Protein AF-A0A9E1YMY8-F1 (afdb_monomer)

pLDDT: mean 70.84, std 12.59, range [39.41, 94.06]

Foldseek 3Di:
DLVVLVVLLVVLVVLLVVLVVVVVVLVCLAVQPDDDPPVLVVVQVVQVVQLVVLCVVPVDCVVCVVVRDDRDGRDHDDPVSSVVVCVVSVVVSVVSNVVSVVSVLVSCCVVPVVVSVVVVVVVVVVVVVVVD

Secondary structure (DSSP, 8-state):
-HHHHHHHHHHHHHHHHHHHHHHHHHHHHHHT-PPPPHHHHHHHHHHHHHHHHHHHH---HHHHTTTPPPPP-PPPPPHHHHHHHHHHHHHHHHHHHHHHHHHHHHHHHHH-HHHHHHHHHHHHHHHHTT--

Radius of gyration: 26.85 Å; Cα contacts (8 Å, |Δi|>4): 69; chains: 1; bounding box: 59×44×66 Å

Solvent-accessible surface area (backbone atoms only — not comparable to full-atom values): 7478 Å² total; per-residue (Å²): 107,74,66,61,40,50,52,50,50,54,52,36,54,53,50,50,55,51,51,52,51,52,54,54,54,50,52,35,48,72,69,32,70,56,80,68,53,72,70,48,46,55,47,41,66,49,38,56,62,51,37,51,54,45,44,75,78,41,69,51,68,85,74,32,59,84,70,52,67,79,67,80,69,56,78,57,64,51,76,63,59,44,50,57,52,45,56,54,48,52,52,54,45,52,54,50,50,51,54,34,49,54,51,46,51,52,38,42,48,75,74,41,52,70,60,45,54,53,50,54,55,50,55,52,54,59,58,59,66,75,75,116

Structure (mmCIF, N/CA/C/O backbone):
data_AF-A0A9E1YMY8-F1
#
_entry.id   AF-A0A9E1YMY8-F1
#
loop_
_atom_site.group_PDB
_atom_site.id
_atom_site.type_symbol
_atom_site.label_atom_id
_atom_site.label_alt_id
_atom_site.label_comp_id
_atom_site.label_asym_id
_atom_site.label_entity_id
_atom_site.label_seq_id
_atom_site.pdbx_PDB_ins_code
_atom_site.Cartn_x
_atom_site.Cartn_y
_atom_site.Cartn_z
_atom_site.occupancy
_atom_site.B_iso_or_equiv
_atom_site.auth_seq_id
_atom_site.auth_comp_id
_atom_site.auth_asym_id
_atom_site.auth_atom_id
_atom_site.pdbx_PDB_model_num
ATOM 1 N N . MET A 1 1 ? 25.071 11.424 -30.233 1.00 56.00 1 MET A N 1
ATOM 2 C CA . MET A 1 1 ? 24.862 10.003 -29.866 1.00 56.00 1 MET A CA 1
ATOM 3 C C . MET A 1 1 ? 25.307 9.685 -28.444 1.00 56.00 1 MET A C 1
ATOM 5 O O . MET A 1 1 ? 24.444 9.292 -27.681 1.00 56.00 1 MET A O 1
ATOM 9 N N . LYS A 1 2 ? 26.575 9.887 -28.041 1.00 59.69 2 LYS A N 1
ATOM 10 C CA . LYS A 1 2 ? 27.016 9.597 -26.655 1.00 59.69 2 LYS A CA 1
ATOM 11 C C . LYS A 1 2 ? 26.221 10.338 -25.568 1.00 59.69 2 LYS A C 1
ATOM 13 O O . LYS A 1 2 ? 25.853 9.727 -24.576 1.00 59.69 2 LYS A O 1
ATOM 18 N N . GLU A 1 3 ? 25.937 11.620 -25.778 1.00 59.97 3 GLU A N 1
ATOM 19 C CA . GLU A 1 3 ? 25.179 12.459 -24.832 1.00 59.97 3 GLU A CA 1
ATOM 20 C C . GLU A 1 3 ? 23.708 12.021 -24.728 1.00 59.97 3 GLU A C 1
ATOM 22 O O . GLU A 1 3 ? 23.224 11.754 -23.639 1.00 59.97 3 GLU A O 1
ATOM 27 N N . MET A 1 4 ? 23.058 11.774 -25.870 1.00 62.22 4 MET A N 1
ATOM 28 C CA . MET A 1 4 ? 21.687 11.247 -25.953 1.00 62.22 4 MET A CA 1
ATOM 29 C C . MET A 1 4 ? 21.534 9.863 -25.290 1.00 62.22 4 MET A C 1
ATOM 31 O O . MET A 1 4 ? 20.555 9.609 -24.602 1.00 62.22 4 MET A O 1
ATOM 35 N N . MET A 1 5 ? 22.522 8.973 -25.443 1.00 63.81 5 MET A N 1
ATOM 36 C CA . MET A 1 5 ? 22.529 7.658 -24.782 1.00 63.81 5 MET A CA 1
ATOM 37 C C . MET A 1 5 ? 22.744 7.767 -23.268 1.00 63.81 5 MET A C 1
ATOM 39 O O . MET A 1 5 ? 22.198 6.980 -22.502 1.00 63.81 5 MET A O 1
ATOM 43 N N . LYS A 1 6 ? 23.530 8.754 -22.822 1.00 67.19 6 LYS A N 1
ATOM 44 C CA . LYS A 1 6 ? 23.712 9.044 -21.398 1.00 67.19 6 LYS A CA 1
ATOM 45 C C . LYS A 1 6 ? 22.416 9.573 -20.778 1.00 67.19 6 LYS A C 1
ATOM 47 O O . LYS A 1 6 ? 22.015 9.075 -19.733 1.00 67.19 6 LYS A O 1
ATOM 52 N N . GLU A 1 7 ? 21.748 10.510 -21.447 1.00 64.44 7 GLU A N 1
ATOM 53 C CA . GLU A 1 7 ? 20.435 11.015 -21.029 1.00 64.44 7 GLU A CA 1
ATOM 54 C C . GLU A 1 7 ? 19.398 9.884 -20.969 1.00 64.44 7 GLU A C 1
ATOM 56 O O . G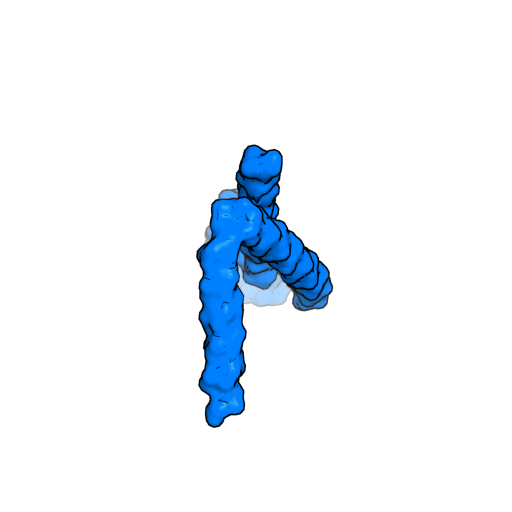LU A 1 7 ? 18.688 9.764 -19.975 1.00 64.44 7 GLU A O 1
ATOM 61 N N . MET A 1 8 ? 19.359 8.986 -21.963 1.00 65.69 8 MET A N 1
ATOM 62 C CA . MET A 1 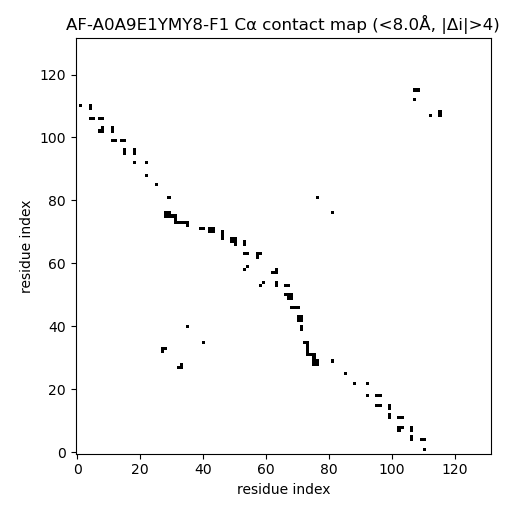8 ? 18.470 7.813 -21.942 1.00 65.69 8 MET A CA 1
ATOM 63 C C . MET A 1 8 ? 18.742 6.879 -20.753 1.00 65.69 8 MET A C 1
ATOM 65 O O . MET A 1 8 ? 17.794 6.407 -20.129 1.00 65.69 8 MET A O 1
ATOM 69 N N . GLY A 1 9 ? 20.008 6.653 -20.391 1.00 63.88 9 GLY A N 1
ATOM 70 C CA . GLY A 1 9 ? 20.364 5.871 -19.201 1.00 63.88 9 GLY A CA 1
ATOM 71 C C . GLY A 1 9 ? 19.979 6.550 -17.878 1.00 63.88 9 GLY A C 1
ATOM 72 O O . GLY A 1 9 ? 19.596 5.878 -16.922 1.00 63.88 9 GLY A O 1
ATOM 73 N N . GLU A 1 10 ? 20.047 7.882 -17.804 1.00 69.94 10 GLU A N 1
ATOM 74 C CA . GLU A 1 10 ? 19.577 8.643 -16.637 1.00 69.94 10 GLU A CA 1
ATOM 75 C C . GLU A 1 10 ? 18.043 8.585 -16.513 1.00 69.94 10 GLU A C 1
ATOM 77 O O . GLU A 1 10 ? 17.530 8.315 -15.424 1.00 69.94 10 GLU A O 1
ATOM 82 N N . PHE A 1 11 ? 17.317 8.711 -17.629 1.00 66.81 11 PHE A N 1
ATOM 8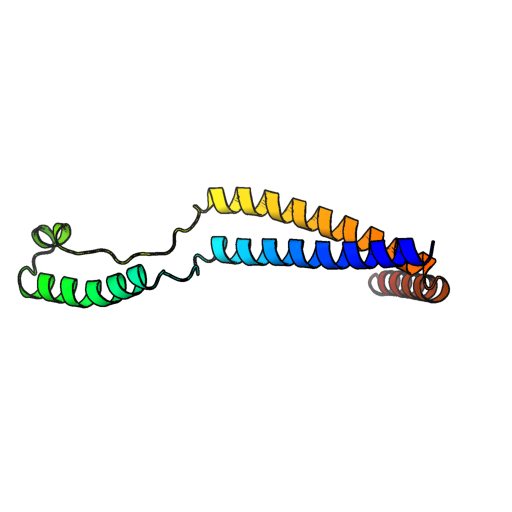3 C CA . PHE A 1 11 ? 15.860 8.541 -17.674 1.00 66.81 11 PHE A CA 1
ATOM 84 C C . PHE A 1 11 ? 15.413 7.134 -17.261 1.00 66.81 11 PHE A C 1
ATOM 86 O O . PHE A 1 11 ? 14.470 7.000 -16.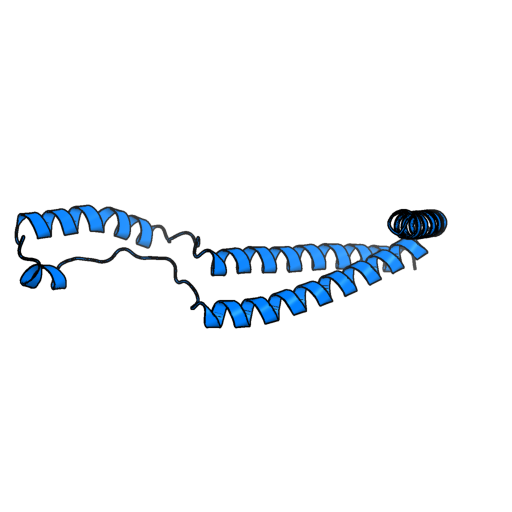482 1.00 66.81 11 PHE A O 1
ATOM 93 N N . ALA A 1 12 ? 16.100 6.092 -17.737 1.00 66.31 12 ALA A N 1
ATOM 94 C CA . ALA A 1 12 ? 15.815 4.703 -17.381 1.00 66.31 12 ALA A CA 1
ATOM 95 C C . ALA A 1 12 ? 15.954 4.463 -15.864 1.00 66.31 12 ALA A C 1
ATOM 97 O O . ALA A 1 12 ? 15.063 3.896 -15.226 1.00 66.31 12 ALA A O 1
ATOM 98 N N . LYS A 1 13 ? 17.023 4.990 -15.251 1.00 66.62 13 LYS A N 1
ATOM 99 C CA . LYS A 1 13 ? 17.248 4.896 -13.798 1.00 66.62 13 LYS A CA 1
ATOM 100 C C . LYS A 1 13 ? 16.194 5.628 -12.978 1.00 66.62 13 LYS A C 1
ATOM 102 O O . LYS A 1 13 ? 15.775 5.124 -11.934 1.00 66.62 13 LYS A O 1
ATOM 107 N N . ASP A 1 14 ? 15.778 6.816 -13.405 1.00 63.28 14 ASP A N 1
ATOM 108 C CA . ASP A 1 14 ? 14.739 7.562 -12.694 1.00 63.28 14 ASP A CA 1
ATOM 109 C C . ASP A 1 14 ? 13.361 6.910 -12.852 1.00 63.28 14 ASP A C 1
ATOM 111 O O . ASP A 1 14 ? 12.623 6.804 -11.868 1.00 63.28 14 ASP A O 1
ATOM 115 N N . ALA A 1 15 ? 13.050 6.357 -14.027 1.00 65.31 15 ALA A N 1
ATOM 116 C CA . ALA A 1 15 ? 11.850 5.551 -14.229 1.00 65.31 15 ALA A CA 1
ATOM 117 C C . ALA A 1 15 ? 11.827 4.329 -13.292 1.00 65.31 15 ALA A C 1
ATOM 119 O O . ALA A 1 15 ? 10.823 4.090 -12.618 1.00 65.31 15 ALA A O 1
ATOM 120 N N . PHE A 1 16 ? 12.955 3.626 -13.140 1.00 66.19 16 PHE A N 1
ATOM 121 C CA . PHE A 1 16 ? 13.064 2.482 -12.230 1.00 66.19 16 PHE A CA 1
ATOM 122 C C . PHE A 1 16 ? 12.808 2.866 -10.764 1.00 66.19 16 PHE A C 1
ATOM 124 O O . PHE A 1 16 ? 12.077 2.179 -10.047 1.00 66.19 16 PHE A O 1
ATOM 131 N N . LYS A 1 17 ? 13.345 4.004 -10.300 1.00 64.25 17 LYS A N 1
ATOM 132 C CA . LYS A 1 17 ? 13.061 4.508 -8.942 1.00 64.25 17 LYS A CA 1
ATOM 133 C C . LYS A 1 17 ? 11.572 4.789 -8.733 1.00 64.25 17 LYS A C 1
ATOM 135 O O . LYS A 1 17 ? 11.050 4.520 -7.648 1.00 64.25 17 LYS A O 1
ATOM 140 N N . HIS A 1 18 ? 10.891 5.336 -9.739 1.00 63.16 18 HIS A N 1
ATOM 141 C CA . HIS A 1 18 ? 9.459 5.620 -9.660 1.00 63.16 18 HIS A CA 1
ATOM 142 C C . HIS A 1 18 ? 8.621 4.337 -9.602 1.00 63.16 18 HIS A C 1
ATOM 144 O O . HIS A 1 18 ? 7.767 4.225 -8.722 1.00 63.16 18 HIS A O 1
ATOM 150 N N . VAL A 1 19 ? 8.929 3.353 -10.449 1.00 70.56 19 VAL A N 1
ATOM 151 C CA . VAL A 1 19 ? 8.344 1.997 -10.440 1.00 70.56 19 VAL A CA 1
ATOM 152 C C . VAL A 1 19 ? 8.502 1.354 -9.057 1.00 70.56 19 VAL A C 1
ATOM 154 O O . VAL A 1 19 ? 7.525 0.928 -8.440 1.00 70.56 19 VAL A O 1
ATOM 157 N N . TYR A 1 20 ? 9.710 1.394 -8.492 1.00 63.38 20 TYR A N 1
ATOM 158 C CA . TYR A 1 20 ? 9.977 0.851 -7.159 1.00 63.38 20 TYR A CA 1
ATOM 159 C C . TYR A 1 20 ? 9.204 1.576 -6.039 1.00 63.38 20 TYR A C 1
ATOM 161 O O . TYR A 1 20 ? 8.708 0.949 -5.099 1.00 63.38 20 TYR A O 1
ATOM 169 N N . SER A 1 21 ? 9.058 2.901 -6.132 1.00 64.44 21 SER A N 1
ATOM 170 C CA . SER A 1 21 ? 8.264 3.695 -5.181 1.00 64.44 21 SER A CA 1
ATOM 171 C C . SER A 1 21 ? 6.777 3.320 -5.216 1.00 64.44 21 SER A C 1
ATOM 173 O O . SER A 1 21 ? 6.147 3.176 -4.164 1.00 64.44 21 SER A O 1
ATOM 175 N N . ILE A 1 22 ? 6.226 3.098 -6.414 1.00 70.31 22 ILE A N 1
ATOM 176 C CA . ILE A 1 22 ? 4.842 2.644 -6.609 1.00 70.31 22 ILE A CA 1
ATOM 177 C C . ILE A 1 22 ? 4.646 1.264 -5.979 1.00 70.31 22 ILE A C 1
ATOM 179 O O . ILE A 1 22 ? 3.737 1.099 -5.164 1.00 70.31 22 ILE A O 1
ATOM 183 N N . HIS A 1 23 ? 5.545 0.315 -6.258 1.00 71.00 23 HIS A N 1
ATOM 184 C CA . HIS A 1 23 ? 5.511 -1.019 -5.656 1.00 71.00 23 HIS A CA 1
ATOM 185 C C . HIS A 1 23 ? 5.533 -0.958 -4.117 1.00 71.00 23 HIS A C 1
ATOM 187 O O . HIS A 1 23 ? 4.724 -1.591 -3.438 1.00 71.00 23 HIS A O 1
ATOM 193 N N . LYS A 1 24 ? 6.403 -0.123 -3.533 1.00 66.12 24 LYS A N 1
ATOM 194 C CA . LYS A 1 24 ? 6.482 0.046 -2.074 1.00 66.12 24 LYS A CA 1
ATOM 195 C C . LYS A 1 24 ? 5.193 0.615 -1.472 1.00 66.12 24 LYS A C 1
ATOM 197 O O . LYS A 1 24 ? 4.763 0.162 -0.413 1.00 66.12 24 LYS A O 1
ATOM 202 N N . ASN A 1 25 ? 4.580 1.606 -2.117 1.00 66.56 25 ASN A N 1
ATOM 203 C CA . ASN A 1 25 ? 3.322 2.192 -1.644 1.00 66.56 25 ASN A CA 1
ATOM 204 C C . ASN A 1 25 ? 2.155 1.208 -1.773 1.00 66.56 25 ASN A C 1
ATOM 206 O O . ASN A 1 25 ? 1.301 1.146 -0.892 1.00 66.56 25 ASN A O 1
ATOM 210 N N . MET A 1 26 ? 2.160 0.380 -2.813 1.00 72.25 26 MET A N 1
ATOM 211 C CA . MET A 1 26 ? 1.199 -0.703 -2.966 1.00 72.25 26 MET A CA 1
ATOM 212 C C . MET A 1 26 ? 1.322 -1.732 -1.835 1.00 72.25 26 MET A C 1
ATOM 214 O O . MET A 1 26 ? 0.316 -2.094 -1.229 1.00 72.25 26 MET A O 1
ATOM 218 N N . MET A 1 27 ? 2.543 -2.128 -1.468 1.00 68.69 27 MET A N 1
ATOM 219 C CA . MET A 1 27 ? 2.773 -3.030 -0.332 1.00 68.69 27 MET A CA 1
ATOM 220 C C . MET A 1 27 ? 2.268 -2.459 1.004 1.00 68.69 27 MET A C 1
ATOM 222 O O . MET A 1 27 ? 1.807 -3.211 1.858 1.00 68.69 27 MET A O 1
ATOM 226 N N . LYS A 1 28 ? 2.279 -1.132 1.188 1.00 66.62 28 LYS A N 1
ATOM 227 C CA . LYS A 1 28 ? 1.667 -0.492 2.368 1.00 66.62 28 LYS A CA 1
ATOM 228 C C . LYS A 1 28 ? 0.1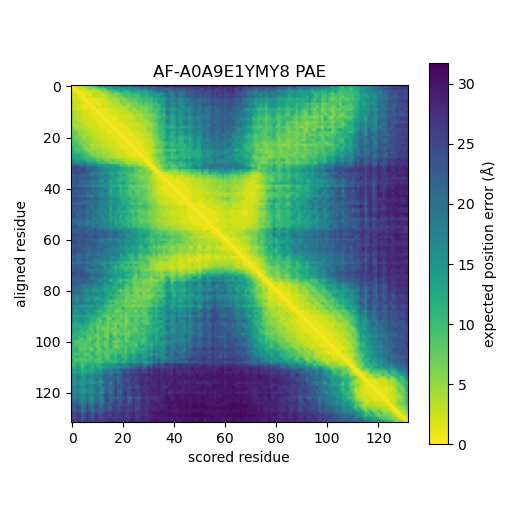41 -0.594 2.368 1.00 66.62 28 LYS A C 1
ATOM 230 O O . LYS A 1 28 ? -0.459 -0.875 3.406 1.00 66.62 28 LYS A O 1
ATOM 235 N N . LEU A 1 29 ? -0.488 -0.409 1.205 1.00 68.56 29 LEU A N 1
ATOM 236 C CA . LEU A 1 29 ? -1.939 -0.562 1.040 1.00 68.56 29 LEU A CA 1
ATOM 237 C C . LEU A 1 29 ? -2.388 -2.015 1.264 1.00 68.56 29 LEU A C 1
ATOM 239 O O . LEU A 1 29 ? -3.482 -2.249 1.782 1.00 68.56 29 LEU A O 1
ATOM 243 N N . THR A 1 30 ? -1.542 -2.990 0.911 1.00 65.44 30 THR A N 1
ATOM 244 C CA . THR A 1 30 ? -1.822 -4.422 1.100 1.00 65.44 30 THR A CA 1
ATOM 245 C C . THR A 1 30 ? -1.638 -4.865 2.553 1.00 65.44 30 THR A C 1
ATOM 247 O O . THR A 1 30 ? -2.474 -5.604 3.082 1.00 65.44 30 THR A O 1
ATOM 250 N N . SER A 1 31 ? -0.594 -4.389 3.239 1.00 66.31 31 SER A N 1
ATOM 251 C CA . SER A 1 31 ? -0.337 -4.731 4.643 1.00 66.31 31 SER A CA 1
ATOM 252 C C . SER A 1 31 ? -1.282 -3.992 5.601 1.00 66.31 31 SER A C 1
ATOM 254 O O . SER A 1 31 ? -1.672 -4.527 6.652 1.00 66.31 31 SER A O 1
ATOM 256 N N . GLY A 1 32 ? -1.740 -2.795 5.219 1.00 64.50 32 GLY A N 1
ATOM 257 C CA . GLY A 1 32 ? -2.494 -1.896 6.088 1.00 64.50 32 GLY A CA 1
ATOM 258 C C . GLY A 1 32 ? -1.648 -1.392 7.256 1.00 64.50 32 GLY A C 1
ATOM 259 O O . GLY A 1 32 ? -2.178 -1.212 8.352 1.00 64.50 32 GLY A O 1
ATOM 260 N N . GLU A 1 33 ? -0.340 -1.256 7.032 1.00 61.94 33 GLU A N 1
ATOM 261 C CA . GLU A 1 33 ? 0.655 -0.718 7.968 1.00 61.94 33 GLU A CA 1
ATOM 262 C C . GLU A 1 33 ? 0.844 0.794 7.796 1.00 61.94 33 GLU A C 1
ATOM 264 O O . GLU A 1 33 ? 1.907 1.329 8.107 1.00 61.94 33 GLU A O 1
ATOM 269 N N . ASP A 1 34 ? -0.165 1.498 7.283 1.00 66.56 34 ASP A N 1
ATOM 270 C CA . ASP A 1 34 ? -0.102 2.953 7.247 1.00 66.56 34 ASP A CA 1
ATOM 271 C C . ASP A 1 34 ? -0.026 3.505 8.672 1.00 66.56 34 ASP A C 1
ATOM 273 O O . ASP A 1 34 ? -0.781 3.103 9.568 1.00 66.56 34 ASP A O 1
ATOM 277 N N . GLU A 1 35 ? 0.916 4.425 8.868 1.00 68.81 35 GLU A N 1
ATOM 278 C CA . GLU A 1 35 ? 1.093 5.110 10.138 1.00 68.81 35 GLU A CA 1
ATOM 279 C C . GLU A 1 35 ? -0.186 5.882 10.465 1.00 68.81 35 GLU A C 1
ATOM 281 O O . GLU A 1 35 ? -0.743 6.621 9.647 1.00 68.81 35 GLU A O 1
ATOM 286 N N . LEU A 1 36 ? -0.678 5.692 11.686 1.00 76.69 36 LEU A N 1
ATOM 287 C CA . LEU A 1 36 ? -1.779 6.492 12.186 1.00 76.69 36 LEU A CA 1
ATOM 288 C C . LEU A 1 36 ? -1.276 7.922 12.384 1.00 76.69 36 LEU A C 1
ATOM 290 O O . LEU A 1 36 ? -0.173 8.152 12.867 1.00 76.69 36 LEU A O 1
ATOM 294 N N . SER A 1 37 ? -2.109 8.907 12.062 1.00 80.50 37 SER A N 1
ATOM 295 C CA . SER A 1 37 ? -1.805 10.284 12.447 1.00 80.50 37 SER A CA 1
ATOM 296 C C . SER A 1 37 ? -1.694 10.398 13.971 1.00 80.50 37 SER A C 1
ATOM 298 O O . SER A 1 37 ? -2.399 9.703 14.706 1.00 80.50 37 SER A O 1
ATOM 300 N N . GLU A 1 38 ? -0.907 11.355 14.460 1.00 82.94 38 GLU A N 1
ATOM 301 C CA . GLU A 1 38 ? -0.728 11.616 15.899 1.00 82.94 38 GLU A CA 1
ATOM 302 C C . GLU A 1 38 ? -2.071 11.730 16.655 1.00 82.94 38 GLU A C 1
ATOM 304 O O . GLU A 1 38 ? -2.245 11.221 17.763 1.00 82.94 38 GLU A O 1
ATOM 309 N N . LYS A 1 39 ? -3.090 12.334 16.025 1.00 84.56 39 LYS A N 1
ATOM 310 C CA . LYS A 1 39 ? -4.448 12.427 16.588 1.00 84.56 39 LYS A CA 1
ATOM 311 C C . LYS A 1 39 ? -5.127 11.062 16.735 1.00 84.56 39 LYS A C 1
ATOM 313 O O . LYS A 1 39 ? -5.838 10.840 17.716 1.00 84.56 39 LYS A O 1
ATOM 318 N N . GLN A 1 40 ? -4.947 10.165 15.768 1.00 85.50 40 GLN A N 1
ATOM 319 C CA . GLN A 1 40 ? -5.496 8.808 15.798 1.00 85.50 40 GLN A CA 1
ATOM 320 C C . GLN A 1 40 ? -4.752 7.924 16.803 1.00 85.50 40 GLN A C 1
ATOM 322 O O . GLN A 1 40 ? -5.393 7.141 17.505 1.00 85.50 40 GLN A O 1
ATOM 327 N N . GLU A 1 41 ? -3.434 8.081 16.931 1.00 85.69 41 GLU A N 1
ATOM 328 C CA . GLU A 1 41 ? -2.644 7.406 17.964 1.00 85.69 41 GLU A CA 1
ATOM 329 C C . GLU A 1 41 ? -3.068 7.845 19.365 1.00 85.69 41 GLU A C 1
ATOM 331 O O . GLU A 1 41 ? -3.387 7.007 20.212 1.00 85.69 41 GLU A O 1
ATOM 336 N N . ASN A 1 42 ? -3.183 9.157 19.588 1.00 89.00 42 ASN A N 1
ATOM 337 C CA . ASN A 1 42 ? -3.646 9.702 20.860 1.00 89.00 42 ASN A CA 1
ATOM 338 C C . ASN A 1 42 ? -5.085 9.255 21.178 1.00 89.00 42 ASN A C 1
ATOM 340 O O . ASN A 1 42 ? -5.412 8.934 22.322 1.00 89.00 42 ASN A O 1
ATOM 344 N N . TRP A 1 43 ? -5.965 9.163 20.177 1.00 89.56 43 TRP A N 1
ATOM 345 C CA . TRP A 1 43 ? -7.278 8.543 20.367 1.00 89.56 43 TRP A CA 1
ATOM 346 C C . TRP A 1 43 ? -7.153 7.083 20.813 1.00 89.56 43 TRP A C 1
ATOM 348 O O . TRP A 1 43 ? -7.737 6.707 21.829 1.00 89.56 43 TRP A O 1
ATOM 358 N N . ASN A 1 44 ? -6.373 6.272 20.093 1.00 89.00 44 ASN A N 1
ATOM 359 C CA . ASN A 1 44 ? -6.190 4.851 20.389 1.00 89.00 44 ASN A CA 1
ATOM 360 C C . ASN A 1 44 ? -5.628 4.608 21.792 1.00 89.00 44 ASN A C 1
ATOM 362 O O . ASN A 1 44 ? -6.078 3.675 22.457 1.00 89.00 44 ASN A O 1
ATOM 366 N N . PHE A 1 45 ? -4.720 5.468 22.256 1.00 87.88 45 PHE A N 1
ATOM 367 C CA . PHE A 1 45 ? -4.186 5.446 23.618 1.00 87.88 45 PHE A CA 1
ATOM 368 C C . PHE A 1 45 ? -5.273 5.675 24.682 1.00 87.88 45 PHE A C 1
ATOM 370 O O . PHE A 1 45 ? -5.289 5.023 25.725 1.00 87.88 45 PHE A O 1
ATOM 377 N N . ASN A 1 46 ? -6.222 6.576 24.416 1.00 91.44 46 ASN A N 1
ATOM 378 C CA . ASN A 1 46 ? -7.280 6.930 25.366 1.00 91.44 46 ASN A CA 1
ATOM 379 C C . ASN A 1 46 ? -8.478 5.966 25.349 1.00 91.44 46 ASN A C 1
ATOM 381 O O . ASN A 1 46 ? -9.227 5.902 26.327 1.00 91.44 46 ASN A O 1
ATOM 385 N N . VAL A 1 47 ? -8.673 5.214 24.260 1.00 92.94 47 VAL A N 1
ATOM 386 C CA . VAL A 1 47 ? -9.780 4.253 24.131 1.00 92.94 47 VAL A CA 1
ATOM 387 C C . VAL A 1 47 ? -9.715 3.163 25.197 1.00 92.94 47 VAL A C 1
ATOM 389 O O . VAL A 1 47 ? -10.755 2.843 25.766 1.00 92.94 47 VAL A O 1
ATOM 392 N N . ASP A 1 48 ? -8.530 2.625 25.498 1.00 88.56 48 ASP A N 1
ATOM 393 C CA . ASP A 1 48 ? -8.398 1.524 26.463 1.00 88.56 48 ASP A CA 1
ATOM 394 C C . ASP A 1 48 ? -8.834 1.963 27.862 1.00 88.56 48 ASP A C 1
ATOM 396 O O . ASP A 1 48 ? -9.748 1.373 28.433 1.00 88.56 48 ASP A O 1
ATOM 400 N N . LYS A 1 49 ? -8.294 3.087 28.351 1.00 91.56 49 LYS A N 1
ATOM 401 C CA . LYS A 1 49 ? -8.669 3.663 29.653 1.00 91.56 49 LYS A CA 1
ATOM 402 C C . LYS A 1 49 ? -10.160 3.980 29.744 1.00 91.56 49 LYS A C 1
ATOM 404 O O . LYS A 1 49 ? -10.794 3.736 30.768 1.00 91.56 49 LYS A O 1
ATOM 409 N N . TYR A 1 50 ? -10.734 4.537 28.678 1.00 92.31 50 TYR A N 1
ATOM 410 C CA . TYR A 1 50 ? -12.158 4.856 28.646 1.00 92.31 50 TYR A CA 1
ATOM 411 C C . TYR A 1 50 ? -13.025 3.592 28.678 1.00 92.31 50 TYR A C 1
ATOM 413 O O . TYR A 1 50 ? -13.994 3.526 29.433 1.00 92.31 50 TYR A O 1
ATOM 421 N N . ASN A 1 51 ? -12.677 2.579 27.883 1.00 93.25 51 ASN A N 1
ATOM 422 C CA . ASN A 1 51 ? -13.413 1.322 27.840 1.00 93.25 51 ASN A CA 1
ATOM 423 C C . ASN A 1 51 ? -13.301 0.564 29.170 1.00 93.25 51 ASN A C 1
ATOM 425 O O . ASN A 1 51 ? -14.310 0.054 29.650 1.00 93.25 51 ASN A O 1
ATOM 429 N N . GLU A 1 52 ? -12.127 0.556 29.805 1.00 92.50 52 GLU A N 1
ATOM 430 C CA . GLU A 1 52 ? -11.941 0.026 31.161 1.00 92.50 52 GLU A CA 1
ATOM 431 C C . GLU A 1 52 ? -12.845 0.731 32.175 1.00 92.50 52 GLU A C 1
ATOM 433 O O . GLU A 1 52 ? -13.566 0.066 32.920 1.00 92.50 52 GLU A O 1
ATOM 438 N N . TRP A 1 53 ? -12.884 2.068 32.159 1.00 94.06 53 TRP A N 1
ATOM 439 C CA . TRP A 1 53 ? -13.768 2.844 33.032 1.00 94.06 53 TRP A CA 1
ATOM 440 C C . TRP A 1 53 ? -15.249 2.499 32.811 1.00 94.06 53 TRP A C 1
ATOM 442 O O . TRP A 1 53 ? -15.988 2.304 33.779 1.00 94.06 53 TRP A O 1
ATOM 452 N N . VAL A 1 54 ? -15.683 2.358 31.551 1.00 91.62 54 VAL A N 1
ATOM 453 C CA . VAL A 1 54 ? -17.055 1.943 31.211 1.00 91.62 54 VAL A CA 1
ATOM 454 C C . VAL A 1 54 ? -17.356 0.549 31.759 1.00 91.62 54 VAL A C 1
ATOM 456 O O . VAL A 1 54 ? -18.406 0.366 32.367 1.00 91.62 54 VAL A O 1
ATOM 459 N N . MET A 1 55 ? -16.456 -0.422 31.587 1.00 91.81 55 MET A N 1
ATOM 460 C CA . MET A 1 55 ? -16.670 -1.791 32.074 1.00 91.81 55 MET A CA 1
ATOM 461 C C . MET A 1 55 ? -16.724 -1.874 33.604 1.00 91.81 55 MET A C 1
ATOM 463 O O . MET A 1 55 ? -17.460 -2.700 34.135 1.00 91.81 55 MET A O 1
ATOM 467 N N . GLN A 1 56 ? -15.986 -1.016 34.315 1.00 93.00 56 GLN A N 1
ATOM 468 C CA . GLN A 1 56 ? -16.031 -0.949 35.780 1.00 93.00 56 GLN A CA 1
ATOM 469 C C . GLN A 1 56 ? -17.369 -0.410 36.309 1.00 93.00 56 GLN A C 1
ATOM 471 O O . GLN A 1 56 ? -17.828 -0.849 37.359 1.00 93.00 56 GLN A O 1
ATOM 476 N N . HIS A 1 57 ? -18.002 0.524 35.592 1.00 91.38 57 HIS A N 1
ATOM 477 C CA . HIS A 1 57 ? -19.238 1.185 36.037 1.00 91.38 57 HIS A CA 1
ATOM 478 C C . HIS A 1 57 ? -20.513 0.569 35.437 1.00 91.38 57 HIS A C 1
ATOM 480 O O . HIS A 1 57 ? -21.590 0.683 36.017 1.00 91.38 57 HIS A O 1
ATOM 486 N N . ASP A 1 58 ? -20.411 -0.076 34.275 1.00 89.56 58 ASP A N 1
ATOM 487 C CA . ASP A 1 58 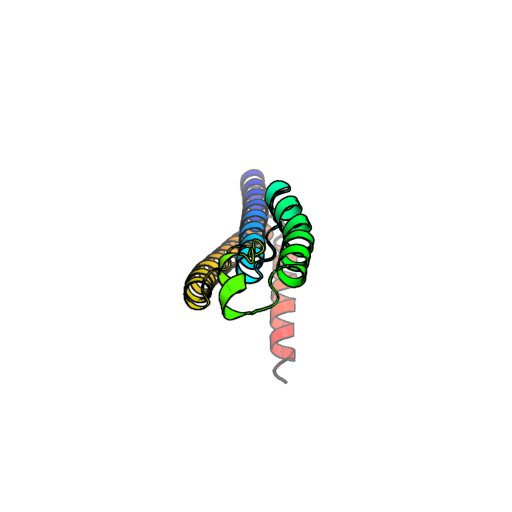? -21.501 -0.748 33.565 1.00 89.56 58 ASP A CA 1
ATOM 488 C C . ASP A 1 58 ? -20.966 -2.060 32.957 1.00 89.56 58 ASP A C 1
ATOM 490 O O . ASP A 1 58 ? -20.611 -2.117 31.776 1.00 89.56 58 ASP A O 1
ATOM 494 N N . PRO A 1 59 ? -20.848 -3.135 33.757 1.00 87.94 59 PRO A N 1
ATOM 495 C CA . PRO A 1 59 ? -20.225 -4.382 33.315 1.00 87.94 59 PRO A CA 1
ATOM 496 C C . PRO A 1 59 ? -21.116 -5.203 32.376 1.00 87.94 59 PRO A C 1
ATOM 498 O O . PRO A 1 59 ? -20.640 -6.158 31.765 1.00 87.94 59 PRO A O 1
ATOM 501 N N . ASN A 1 60 ? -22.405 -4.869 32.244 1.00 91.00 60 ASN A N 1
ATOM 502 C CA . ASN A 1 60 ? -23.336 -5.652 31.440 1.00 91.00 60 ASN A CA 1
ATOM 503 C C . ASN A 1 60 ? -23.077 -5.431 29.932 1.00 91.00 60 ASN A C 1
ATOM 505 O O . ASN A 1 60 ? -23.296 -4.328 29.423 1.00 91.00 60 ASN A O 1
ATOM 509 N N . PRO A 1 61 ? -22.699 -6.483 29.176 1.00 86.00 61 PRO A N 1
ATOM 510 C CA . PRO A 1 61 ? -22.357 -6.365 27.757 1.00 86.00 61 PRO A CA 1
ATOM 511 C C . PRO A 1 61 ? -23.482 -5.794 26.882 1.00 86.00 61 PRO A C 1
ATOM 513 O O . PRO A 1 61 ? -23.234 -5.144 25.866 1.00 86.00 61 PRO A O 1
ATOM 516 N N . LYS A 1 62 ? -24.749 -6.021 27.260 1.00 87.69 62 LYS A N 1
ATOM 517 C CA . LYS A 1 62 ? -25.900 -5.530 26.488 1.00 87.69 62 LYS A CA 1
ATOM 518 C C . LYS A 1 62 ? -26.066 -4.013 26.603 1.00 87.69 62 LYS A C 1
ATOM 520 O O . LYS A 1 62 ? -26.395 -3.376 25.604 1.00 87.69 62 LYS A O 1
ATOM 525 N N . SER A 1 63 ? -25.828 -3.430 27.780 1.00 86.44 63 SER A N 1
ATOM 526 C CA . SER A 1 63 ? -25.955 -1.983 28.024 1.00 86.44 63 SER A CA 1
ATOM 527 C C . SER A 1 63 ? -24.694 -1.208 27.654 1.00 86.44 63 SER A C 1
ATOM 529 O O . SER A 1 63 ? -24.796 -0.103 27.114 1.00 86.44 63 SER A O 1
ATOM 531 N N . ASN A 1 64 ? -23.512 -1.782 27.883 1.00 89.00 64 ASN A N 1
ATOM 532 C CA . ASN A 1 64 ? -22.251 -1.077 27.671 1.00 89.00 64 ASN A CA 1
ATOM 533 C C . ASN A 1 64 ? -21.764 -1.078 26.214 1.00 89.00 64 ASN A C 1
ATOM 535 O O . ASN A 1 64 ? -20.988 -0.200 25.839 1.00 89.00 64 ASN A O 1
ATOM 539 N N . SER A 1 65 ? -22.271 -1.977 25.363 1.00 86.44 65 SER A N 1
ATOM 540 C CA . SER A 1 65 ? -21.866 -2.088 23.951 1.00 86.44 65 SER A CA 1
ATOM 541 C C . SER A 1 65 ? -21.976 -0.777 23.165 1.00 86.44 65 SER A C 1
ATOM 543 O O . SER A 1 65 ? -21.134 -0.497 22.316 1.00 86.44 65 SER A O 1
ATOM 545 N N . LYS A 1 66 ? -22.980 0.058 23.472 1.00 88.19 66 LYS A N 1
ATOM 546 C CA . LYS A 1 66 ? -23.176 1.380 22.847 1.00 88.19 66 LYS A CA 1
ATOM 547 C C . LYS A 1 66 ? -22.240 2.464 23.392 1.00 88.19 66 LYS A C 1
ATOM 549 O O . LYS A 1 66 ? -22.122 3.518 22.777 1.00 88.19 66 LYS A O 1
ATOM 554 N N . LYS A 1 67 ? -21.626 2.230 24.554 1.00 86.62 67 LYS A N 1
ATOM 555 C CA . LYS A 1 67 ? -20.702 3.155 25.221 1.00 86.62 67 LYS A CA 1
ATOM 556 C C . LYS A 1 67 ? -19.252 2.860 24.848 1.00 86.62 67 LYS A C 1
ATOM 558 O O . LYS A 1 67 ? -18.469 3.794 24.771 1.00 86.62 67 LYS A O 1
ATOM 563 N N . LEU A 1 68 ? -18.899 1.598 24.594 1.00 90.38 68 LEU A N 1
ATOM 564 C CA . LEU A 1 68 ? -17.539 1.208 24.215 1.00 90.38 68 LEU A CA 1
ATOM 565 C C . LEU A 1 68 ? -17.093 1.899 22.920 1.00 90.38 68 LEU A C 1
ATOM 567 O O . LEU A 1 68 ? -17.780 1.875 21.897 1.00 90.38 68 LEU A O 1
ATOM 571 N N . ARG A 1 69 ? -15.901 2.494 22.961 1.00 90.38 69 ARG A N 1
ATOM 572 C CA . ARG A 1 69 ? -15.271 3.144 21.809 1.00 90.38 69 ARG A CA 1
ATOM 573 C C . ARG A 1 69 ? -14.415 2.151 21.039 1.00 90.38 69 ARG A C 1
ATOM 575 O O . ARG A 1 69 ? -13.842 1.222 21.608 1.00 90.38 69 ARG A O 1
ATOM 582 N N . LYS A 1 70 ? -14.301 2.376 19.731 1.00 89.81 70 LYS A N 1
ATOM 583 C CA . LYS A 1 70 ? -13.430 1.600 18.845 1.00 89.81 70 LYS A CA 1
ATOM 584 C C . LYS A 1 70 ? -12.142 2.374 18.573 1.00 89.81 70 LYS A C 1
ATOM 586 O O . LYS A 1 70 ? -12.166 3.596 18.419 1.00 89.81 70 LYS A O 1
ATOM 591 N N . LYS A 1 71 ? -11.031 1.644 18.505 1.00 87.38 71 LYS A N 1
ATOM 592 C CA . LYS A 1 71 ? -9.754 2.167 18.013 1.00 87.38 71 LYS A CA 1
ATOM 593 C C . LYS A 1 71 ? -9.844 2.430 16.511 1.00 87.38 71 LYS A C 1
ATOM 595 O O . LYS A 1 71 ? -10.517 1.681 15.797 1.00 87.38 71 LYS A O 1
ATOM 600 N N . TYR A 1 72 ? -9.144 3.456 16.046 1.00 83.50 72 TYR A N 1
ATOM 601 C CA . TYR A 1 72 ? -8.831 3.609 14.634 1.00 83.50 72 TYR A CA 1
ATOM 602 C C . TYR A 1 72 ? -7.973 2.433 14.185 1.00 83.50 72 TYR A C 1
ATOM 604 O O . TYR A 1 72 ? -7.056 2.004 14.891 1.00 83.50 72 TYR A O 1
ATOM 612 N N . LYS A 1 73 ? -8.295 1.923 13.004 1.00 78.19 73 LYS A N 1
ATOM 613 C CA . LYS A 1 73 ? -7.460 0.995 12.256 1.00 78.19 73 LYS A CA 1
ATOM 614 C C . LYS A 1 73 ? -7.171 1.656 10.911 1.00 78.19 73 LYS A C 1
ATOM 616 O O . LYS A 1 73 ? -8.086 2.308 10.401 1.00 78.19 73 LYS A O 1
ATOM 621 N N . PRO A 1 74 ? -5.960 1.503 10.361 1.00 70.75 74 PRO A N 1
ATOM 622 C CA . PRO A 1 74 ? -5.686 1.924 8.997 1.00 70.75 74 PRO A CA 1
ATOM 623 C C . PRO A 1 74 ? -6.716 1.309 8.051 1.00 70.75 74 PRO A C 1
ATOM 625 O O . PRO A 1 74 ? -7.154 0.167 8.252 1.00 70.75 74 PRO A O 1
ATOM 628 N N . GLU A 1 75 ? -7.140 2.087 7.062 1.00 67.50 75 GLU A N 1
ATOM 629 C CA . GLU A 1 75 ? -8.068 1.609 6.051 1.00 67.50 75 GLU A CA 1
ATOM 630 C C . GLU A 1 75 ? -7.348 0.559 5.205 1.00 67.50 75 GLU A C 1
ATOM 632 O O . GLU A 1 75 ? -6.287 0.810 4.640 1.00 67.50 75 GLU A O 1
ATOM 637 N N . LYS A 1 76 ? -7.890 -0.659 5.194 1.00 68.00 76 LYS A N 1
ATOM 638 C CA . LYS A 1 76 ? -7.393 -1.739 4.347 1.00 68.00 76 LYS A CA 1
ATOM 639 C C . LYS A 1 76 ? -8.335 -1.847 3.168 1.00 68.00 76 LYS A C 1
ATOM 641 O O . LYS A 1 76 ? -9.548 -1.926 3.372 1.00 68.00 76 LYS A O 1
ATOM 646 N N . LEU A 1 77 ? -7.781 -1.896 1.962 1.00 65.06 77 LEU A N 1
ATOM 647 C CA . LEU A 1 77 ? -8.550 -2.281 0.786 1.00 65.06 77 LEU A CA 1
ATOM 648 C C . LEU A 1 77 ? -9.213 -3.645 1.031 1.00 65.06 77 LEU A C 1
ATOM 650 O O . LEU A 1 77 ? -8.692 -4.499 1.762 1.00 65.06 77 LEU A O 1
ATOM 654 N N . SER A 1 78 ? -10.390 -3.860 0.442 1.00 67.88 78 SER A N 1
ATOM 655 C CA . SER A 1 78 ? -11.009 -5.181 0.501 1.00 67.88 78 SER A CA 1
ATOM 656 C C . SER A 1 78 ? -10.135 -6.185 -0.257 1.00 67.88 78 SER A C 1
ATOM 658 O O . SER A 1 78 ? -9.396 -5.810 -1.163 1.00 67.88 78 SER A O 1
ATOM 660 N N . LYS A 1 79 ? -10.220 -7.481 0.072 1.00 69.62 79 LYS A N 1
ATOM 661 C CA . LYS A 1 79 ? -9.433 -8.522 -0.624 1.00 69.62 79 LYS A CA 1
ATOM 662 C C . LYS A 1 79 ? -9.623 -8.504 -2.145 1.00 69.62 79 LYS A C 1
ATOM 664 O O . LYS A 1 79 ? -8.713 -8.890 -2.864 1.00 69.62 79 LYS A O 1
ATOM 669 N N . ARG A 1 80 ? -10.808 -8.096 -2.606 1.00 69.38 80 ARG A N 1
ATOM 670 C CA . ARG A 1 80 ? -11.140 -7.996 -4.026 1.00 69.38 80 ARG A CA 1
ATOM 671 C C . ARG A 1 80 ? -10.491 -6.769 -4.657 1.00 69.38 80 ARG A C 1
ATOM 673 O O . ARG A 1 80 ? -9.780 -6.922 -5.636 1.00 69.38 80 ARG A O 1
ATOM 680 N N . ASP A 1 81 ? -10.659 -5.601 -4.040 1.00 66.25 81 ASP A N 1
ATOM 681 C CA . ASP A 1 81 ? -10.050 -4.360 -4.539 1.00 66.25 81 ASP A CA 1
ATOM 682 C C . ASP A 1 81 ? -8.519 -4.463 -4.532 1.00 66.25 81 ASP A C 1
ATOM 684 O O . ASP A 1 81 ? -7.853 -3.976 -5.436 1.00 66.25 81 ASP A O 1
ATOM 688 N N . LEU A 1 82 ? -7.958 -5.166 -3.543 1.00 69.12 82 LEU A N 1
ATOM 689 C CA . LEU A 1 82 ? -6.539 -5.501 -3.497 1.00 69.12 82 LEU A CA 1
ATOM 690 C C . LEU A 1 82 ? -6.095 -6.366 -4.664 1.00 69.12 82 LEU A C 1
ATOM 692 O O . LEU A 1 82 ? -5.044 -6.086 -5.221 1.00 69.12 82 LEU A O 1
ATOM 696 N N . ALA A 1 83 ? -6.852 -7.404 -5.015 1.00 67.81 83 ALA A N 1
ATOM 697 C CA . ALA A 1 83 ? -6.506 -8.285 -6.124 1.00 67.81 83 ALA A CA 1
ATOM 698 C C . ALA A 1 83 ? -6.544 -7.530 -7.461 1.00 67.81 83 ALA A C 1
ATOM 700 O O . ALA A 1 83 ? -5.583 -7.610 -8.217 1.00 67.81 83 ALA A O 1
ATOM 701 N N . ASP A 1 84 ? -7.590 -6.732 -7.689 1.00 67.69 84 ASP A N 1
ATOM 702 C CA . ASP A 1 84 ? -7.764 -5.960 -8.924 1.00 67.69 84 ASP A CA 1
ATOM 703 C C . ASP A 1 84 ? -6.662 -4.889 -9.079 1.00 67.69 84 ASP A C 1
ATOM 705 O O . ASP A 1 84 ? -6.069 -4.737 -10.147 1.00 67.69 84 ASP A O 1
ATOM 709 N N . VAL A 1 85 ? -6.333 -4.176 -7.993 1.00 67.94 85 VAL A N 1
ATOM 710 C CA . VAL A 1 85 ? -5.242 -3.184 -7.976 1.00 67.94 85 VAL A CA 1
ATOM 711 C C . VAL A 1 85 ? -3.878 -3.858 -8.110 1.00 67.94 85 VAL A C 1
ATOM 713 O O . VAL A 1 85 ? -3.018 -3.347 -8.822 1.00 67.94 85 VAL A O 1
ATOM 716 N N . THR A 1 86 ? -3.683 -5.010 -7.462 1.00 69.06 86 THR A N 1
ATOM 717 C CA . THR A 1 86 ? -2.432 -5.772 -7.544 1.00 69.06 86 THR A CA 1
ATOM 718 C C . THR A 1 86 ? -2.186 -6.249 -8.959 1.00 69.06 86 THR A C 1
ATOM 720 O O . THR A 1 86 ? -1.132 -5.961 -9.497 1.00 69.06 86 THR A O 1
ATOM 723 N N . GLU A 1 87 ? -3.159 -6.901 -9.594 1.00 71.00 87 GLU A N 1
ATOM 724 C CA . GLU A 1 87 ? -2.994 -7.431 -10.949 1.00 71.00 87 GLU A CA 1
ATOM 725 C C . GLU A 1 87 ? -2.747 -6.320 -11.980 1.00 71.00 87 GLU A C 1
ATOM 727 O O . GLU A 1 87 ? -1.915 -6.481 -12.873 1.00 71.00 87 GLU A O 1
ATOM 732 N N . SER A 1 88 ? -3.440 -5.183 -11.849 1.00 65.38 88 SER A N 1
ATOM 733 C CA . SER A 1 88 ? -3.241 -4.042 -12.747 1.00 65.38 88 SER A CA 1
ATOM 734 C C . SER A 1 88 ? -1.852 -3.431 -12.583 1.00 65.38 88 SER A C 1
ATOM 736 O O . SER A 1 88 ? -1.179 -3.183 -13.577 1.00 65.38 88 SER A O 1
ATOM 738 N N . ILE A 1 89 ? -1.420 -3.188 -11.343 1.00 70.25 89 ILE A N 1
ATOM 739 C CA . ILE A 1 89 ? -0.135 -2.536 -11.084 1.00 70.25 89 ILE A CA 1
ATOM 740 C C . ILE A 1 89 ? 1.025 -3.483 -11.384 1.00 70.25 89 ILE A C 1
ATOM 742 O O . ILE A 1 89 ? 1.994 -3.045 -11.984 1.00 70.25 89 ILE A O 1
ATOM 746 N N . ASP A 1 90 ? 0.941 -4.760 -11.016 1.00 69.56 90 ASP A N 1
ATOM 747 C CA . ASP A 1 90 ? 2.013 -5.738 -11.252 1.00 69.56 90 ASP A CA 1
ATOM 748 C C . ASP A 1 90 ? 2.300 -5.880 -12.753 1.00 69.56 90 ASP A C 1
ATOM 750 O O . ASP A 1 90 ? 3.444 -5.781 -13.185 1.00 69.56 90 ASP A O 1
ATOM 754 N N . ARG A 1 91 ? 1.242 -5.941 -13.576 1.00 68.44 91 ARG A N 1
ATOM 755 C CA . ARG A 1 91 ? 1.367 -5.947 -15.039 1.00 68.44 91 ARG A CA 1
ATOM 756 C C . ARG A 1 91 ? 2.013 -4.670 -15.581 1.00 68.44 91 ARG A C 1
ATOM 758 O O . ARG A 1 91 ? 2.859 -4.743 -16.468 1.00 68.44 91 ARG A O 1
ATOM 765 N N . ASP A 1 92 ? 1.614 -3.507 -15.072 1.00 65.81 92 ASP A N 1
ATOM 766 C CA . ASP A 1 92 ? 2.175 -2.224 -15.507 1.00 65.81 92 ASP A CA 1
ATOM 767 C C . ASP A 1 92 ? 3.642 -2.064 -15.064 1.00 65.81 92 ASP A C 1
ATOM 769 O O . ASP A 1 92 ? 4.449 -1.483 -15.793 1.00 65.81 92 ASP A O 1
ATOM 773 N N . LEU A 1 93 ? 4.007 -2.600 -13.892 1.00 71.25 93 LEU A N 1
ATOM 774 C CA . LEU A 1 93 ? 5.384 -2.631 -13.395 1.00 71.25 93 LEU A CA 1
ATOM 775 C C . LEU A 1 93 ? 6.256 -3.558 -14.245 1.00 71.25 93 LEU A C 1
ATOM 777 O O . LEU A 1 93 ? 7.353 -3.149 -14.616 1.00 71.25 93 LEU A O 1
ATOM 781 N N . ASP A 1 94 ? 5.773 -4.751 -14.596 1.00 67.06 94 ASP A N 1
ATOM 782 C CA . ASP A 1 94 ? 6.497 -5.691 -15.459 1.00 67.06 94 ASP A CA 1
ATOM 783 C C . ASP A 1 94 ? 6.793 -5.075 -16.831 1.00 67.06 94 ASP A C 1
ATOM 785 O O . ASP A 1 94 ? 7.940 -5.079 -17.282 1.00 67.06 94 ASP A O 1
ATOM 789 N N . LEU A 1 95 ? 5.789 -4.448 -17.455 1.00 67.50 95 LEU A N 1
ATOM 790 C CA . LEU A 1 95 ? 5.956 -3.750 -18.734 1.00 67.50 95 LEU A CA 1
ATOM 791 C C . LEU A 1 95 ? 6.944 -2.581 -18.628 1.00 67.50 95 LEU A C 1
ATOM 793 O O . LEU A 1 95 ? 7.736 -2.340 -19.542 1.00 67.50 95 LEU A O 1
ATOM 797 N N . ALA A 1 96 ? 6.914 -1.845 -17.515 1.00 68.25 96 ALA A N 1
ATOM 798 C CA . ALA A 1 96 ? 7.852 -0.756 -17.280 1.00 68.25 96 ALA A CA 1
ATOM 799 C C . ALA A 1 96 ? 9.287 -1.269 -17.073 1.00 68.25 96 ALA A C 1
ATOM 801 O O . ALA A 1 96 ? 10.223 -0.674 -17.603 1.00 68.25 96 ALA A O 1
ATOM 802 N N . ILE A 1 97 ? 9.473 -2.369 -16.337 1.00 70.38 97 ILE A N 1
ATOM 803 C CA . ILE A 1 97 ? 10.783 -2.994 -16.109 1.00 70.38 97 ILE A CA 1
ATOM 804 C C . ILE A 1 97 ? 11.355 -3.543 -17.417 1.00 70.38 97 ILE A C 1
ATOM 806 O O . ILE A 1 97 ? 12.536 -3.327 -17.688 1.00 70.38 97 ILE A O 1
ATOM 810 N N . GLU A 1 98 ? 10.539 -4.202 -18.241 1.00 69.56 98 GLU A N 1
ATOM 811 C CA . GLU A 1 98 ? 10.949 -4.711 -19.553 1.00 69.56 98 GLU A CA 1
ATOM 812 C C . GLU A 1 98 ? 11.413 -3.561 -20.458 1.00 69.56 98 GLU A C 1
ATOM 814 O O . GLU A 1 98 ? 12.543 -3.570 -20.944 1.00 69.56 98 GLU A O 1
ATOM 819 N N . ALA A 1 99 ? 10.614 -2.495 -20.569 1.00 66.88 99 ALA A N 1
ATOM 820 C CA . ALA A 1 99 ? 10.966 -1.324 -21.370 1.00 66.88 99 ALA A CA 1
ATOM 821 C C . ALA A 1 99 ? 12.237 -0.607 -20.872 1.00 66.88 99 ALA A C 1
ATOM 823 O O . ALA A 1 99 ? 13.057 -0.161 -21.676 1.00 66.88 99 ALA A O 1
ATOM 824 N N . ILE A 1 100 ? 12.425 -0.492 -19.552 1.00 71.00 100 ILE A N 1
ATOM 825 C CA . ILE A 1 100 ? 13.639 0.088 -18.954 1.00 71.00 100 ILE A CA 1
ATOM 826 C C . ILE A 1 100 ? 14.858 -0.782 -19.272 1.00 71.00 100 ILE A C 1
ATOM 828 O O . ILE A 1 100 ? 15.901 -0.254 -19.656 1.00 71.00 100 ILE A O 1
ATOM 832 N N . THR A 1 101 ? 14.717 -2.101 -19.149 1.00 69.31 101 THR A N 1
ATOM 833 C CA . THR A 1 101 ? 15.790 -3.070 -19.403 1.00 69.31 101 THR A CA 1
ATOM 834 C C . THR A 1 101 ? 16.200 -3.070 -20.877 1.00 69.31 101 THR A C 1
ATOM 836 O O . THR A 1 101 ? 17.393 -3.083 -21.178 1.00 69.31 101 THR A O 1
ATOM 839 N N . ASP A 1 102 ? 15.242 -2.961 -21.799 1.00 70.69 102 ASP A N 1
ATOM 840 C CA . ASP A 1 102 ? 15.500 -2.829 -23.237 1.00 70.69 102 ASP A CA 1
ATOM 841 C C . ASP A 1 102 ? 16.250 -1.532 -23.575 1.00 70.69 102 ASP A C 1
ATOM 843 O O . ASP A 1 102 ? 17.178 -1.527 -24.396 1.00 70.69 102 ASP A O 1
ATOM 847 N N . ILE A 1 103 ? 15.895 -0.422 -22.919 1.00 69.25 103 ILE A N 1
ATOM 848 C CA . ILE A 1 103 ? 16.602 0.856 -23.067 1.00 69.25 103 ILE A CA 1
ATOM 849 C C . ILE A 1 103 ? 18.022 0.748 -22.502 1.00 69.25 103 ILE A C 1
ATOM 851 O O . ILE A 1 103 ? 18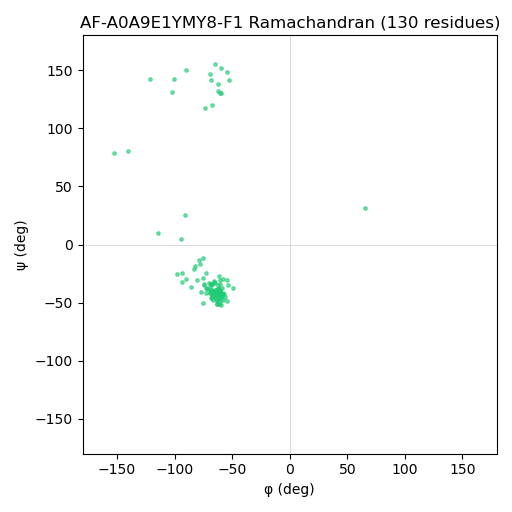.963 1.170 -23.173 1.00 69.25 103 ILE A O 1
ATOM 855 N N . GLU A 1 104 ? 18.212 0.157 -21.319 1.00 64.94 104 GLU A N 1
ATOM 856 C CA . GLU A 1 104 ? 19.544 -0.062 -20.742 1.00 64.94 104 GLU A CA 1
ATOM 857 C C . GLU A 1 104 ? 20.404 -0.988 -21.614 1.00 64.94 104 GLU A C 1
ATOM 859 O O . GLU A 1 104 ? 21.567 -0.675 -21.865 1.00 64.94 104 GLU A O 1
ATOM 864 N N . GLY A 1 105 ? 19.842 -2.080 -22.141 1.00 65.50 105 GLY A N 1
ATOM 865 C CA . GLY A 1 105 ? 20.525 -2.985 -23.069 1.00 65.50 105 GLY A CA 1
ATOM 866 C C . GLY A 1 105 ? 20.947 -2.277 -24.355 1.00 65.50 105 GLY A C 1
ATOM 867 O O . GLY A 1 105 ? 22.094 -2.392 -24.792 1.00 65.50 105 GLY A O 1
ATOM 868 N N . THR A 1 106 ? 20.055 -1.456 -24.912 1.00 66.81 106 THR A N 1
ATOM 869 C CA . THR A 1 106 ? 20.358 -0.620 -26.076 1.00 66.81 106 THR A CA 1
ATOM 870 C C . THR A 1 106 ? 21.485 0.361 -25.751 1.00 66.81 106 THR A C 1
ATOM 872 O O . THR A 1 106 ? 22.496 0.385 -26.448 1.00 66.81 106 THR A O 1
ATOM 875 N N . VAL A 1 107 ? 21.385 1.121 -24.660 1.00 65.56 107 VAL A N 1
ATOM 876 C CA . VAL A 1 107 ? 22.416 2.087 -24.246 1.00 65.56 107 VAL A CA 1
ATOM 877 C C . VAL A 1 107 ? 23.769 1.404 -24.018 1.00 65.56 107 VAL A C 1
ATOM 879 O O . VAL A 1 107 ? 24.782 1.896 -24.521 1.00 65.56 107 VAL A O 1
ATOM 882 N N . ASN A 1 108 ? 23.796 0.252 -23.343 1.00 62.69 108 ASN A N 1
ATOM 883 C CA . ASN A 1 108 ? 25.016 -0.517 -23.090 1.00 62.69 108 ASN A CA 1
ATOM 884 C C . ASN A 1 108 ? 25.643 -1.044 -24.386 1.00 62.69 108 ASN A C 1
ATOM 886 O O . ASN A 1 108 ? 26.853 -0.916 -24.561 1.00 62.69 108 ASN A O 1
ATOM 890 N N . SER A 1 109 ? 24.840 -1.532 -25.337 1.00 62.22 109 SER A N 1
ATOM 891 C CA . SER A 1 109 ? 25.339 -1.984 -26.645 1.00 62.22 109 SER A CA 1
ATOM 892 C C . SER A 1 109 ? 26.028 -0.871 -27.455 1.00 62.22 109 SER A C 1
ATOM 894 O O . SER A 1 109 ? 26.928 -1.145 -28.246 1.00 62.22 109 SER A O 1
ATOM 896 N N . TYR A 1 110 ? 25.651 0.395 -27.232 1.00 60.12 110 TYR A N 1
ATOM 897 C CA . TYR A 1 110 ? 26.262 1.559 -27.885 1.00 60.12 110 TYR A CA 1
ATOM 898 C C . TYR A 1 110 ? 27.396 2.207 -27.076 1.00 60.12 110 TYR A C 1
ATOM 900 O O . TYR A 1 110 ? 28.237 2.897 -27.661 1.00 60.12 110 TYR A O 1
ATOM 908 N N . GLN A 1 111 ? 27.414 2.046 -25.750 1.00 60.75 111 GLN A N 1
ATOM 909 C CA . GLN A 1 111 ? 28.445 2.615 -24.877 1.00 60.75 111 GLN A CA 1
ATOM 910 C C . GLN A 1 111 ? 29.649 1.681 -24.676 1.00 60.75 111 GLN A C 1
ATOM 912 O O . GLN A 1 111 ? 30.755 2.204 -24.535 1.00 60.75 111 GLN A O 1
ATOM 917 N N . ASP A 1 112 ? 29.461 0.355 -24.725 1.00 58.94 112 ASP A N 1
ATOM 918 C CA . ASP A 1 112 ? 30.533 -0.648 -24.615 1.00 58.94 112 ASP A CA 1
ATOM 919 C C . ASP A 1 112 ? 30.180 -1.970 -25.359 1.00 58.94 112 ASP A C 1
ATOM 921 O O . ASP A 1 112 ? 29.749 -2.951 -24.743 1.00 58.94 112 ASP A O 1
ATOM 925 N N . PRO A 1 113 ? 30.318 -2.007 -26.703 1.00 58.19 113 PRO A N 1
ATO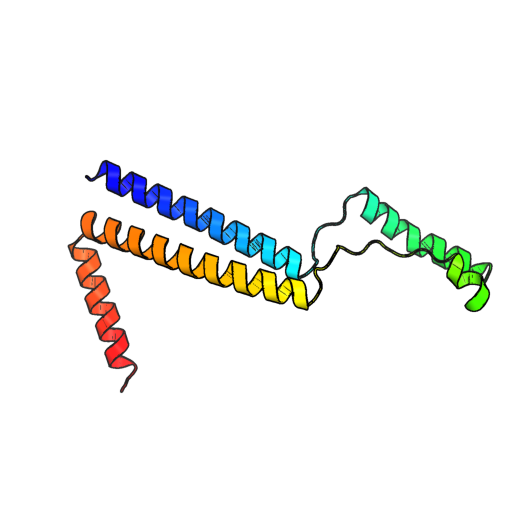M 926 C CA . PRO A 1 113 ? 29.857 -3.124 -27.540 1.00 58.19 113 PRO A CA 1
ATOM 927 C C . PRO A 1 113 ? 30.520 -4.471 -27.209 1.00 58.19 113 PRO A C 1
ATOM 929 O O . PRO A 1 113 ? 29.876 -5.519 -27.288 1.00 58.19 113 PRO A O 1
ATOM 932 N N . ASP A 1 114 ? 31.795 -4.441 -26.812 1.00 56.31 114 ASP A N 1
ATOM 933 C CA . ASP A 1 114 ? 32.609 -5.635 -26.558 1.00 56.31 114 ASP A CA 1
ATOM 934 C C . ASP A 1 114 ? 32.213 -6.325 -25.237 1.00 56.31 114 ASP A C 1
ATOM 936 O O . ASP A 1 114 ? 32.199 -7.554 -25.134 1.00 56.31 114 ASP A O 1
ATOM 940 N N . SER A 1 115 ? 31.822 -5.533 -24.234 1.00 57.53 115 SER A N 1
ATOM 941 C CA . SER A 1 115 ? 31.322 -5.995 -22.933 1.00 57.53 115 SER A CA 1
ATOM 942 C C . SER A 1 115 ? 29.949 -6.672 -23.047 1.00 57.53 115 SER A C 1
ATOM 944 O O . SER A 1 115 ? 29.724 -7.741 -22.471 1.00 57.53 115 SER A O 1
ATOM 946 N N . PHE A 1 116 ? 29.048 -6.100 -23.853 1.00 49.78 116 PHE A N 1
ATOM 947 C CA . PHE A 1 116 ? 27.706 -6.643 -24.067 1.00 49.78 116 PHE A CA 1
ATOM 948 C C . PHE 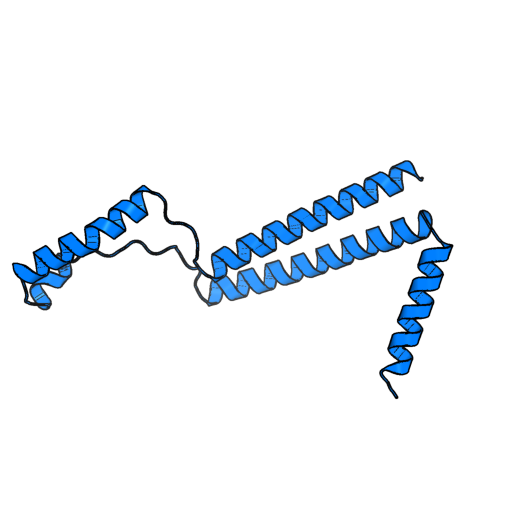A 1 116 ? 27.730 -7.988 -24.805 1.00 49.78 116 PHE A C 1
ATOM 950 O O . PHE A 1 116 ? 27.047 -8.923 -24.389 1.00 49.78 116 PHE A O 1
ATOM 957 N N . GLN A 1 117 ? 28.554 -8.122 -25.852 1.00 55.53 117 GLN A N 1
ATOM 958 C CA . GLN A 1 117 ? 28.675 -9.385 -26.586 1.00 55.53 117 GLN A CA 1
ATOM 959 C C . GLN A 1 117 ? 29.224 -10.508 -25.692 1.00 55.53 117 GLN A C 1
ATOM 961 O O . GLN A 1 117 ? 28.677 -11.608 -25.680 1.00 55.53 117 GLN A O 1
ATOM 966 N N . SER A 1 118 ? 30.230 -10.198 -24.868 1.00 55.28 118 SER A N 1
ATOM 967 C CA . SER A 1 118 ? 30.778 -11.125 -23.871 1.00 55.28 118 SER A CA 1
ATOM 968 C C . SER A 1 118 ? 29.721 -11.582 -22.853 1.00 55.28 118 SER A C 1
ATOM 970 O O . SER A 1 118 ? 29.607 -12.773 -22.565 1.00 55.28 118 SER A O 1
ATOM 972 N N . TRP A 1 119 ? 28.888 -10.665 -22.349 1.00 59.62 119 TRP A N 1
ATOM 973 C CA . TRP A 1 119 ? 27.811 -11.005 -21.413 1.00 59.62 119 TRP A CA 1
ATOM 974 C C . TRP A 1 119 ? 26.710 -11.870 -22.053 1.00 59.62 119 TRP A C 1
ATOM 976 O O . TRP A 1 119 ? 26.277 -12.850 -21.448 1.00 59.62 119 TRP A O 1
ATOM 986 N N . VAL A 1 120 ? 26.299 -11.568 -23.292 1.00 57.62 120 VAL A N 1
ATOM 987 C CA . VAL A 1 120 ? 25.310 -12.369 -24.043 1.00 57.62 120 VAL A CA 1
ATOM 988 C C . VAL A 1 120 ? 25.813 -13.793 -24.297 1.00 57.62 120 VAL A C 1
ATOM 990 O O . VAL A 1 120 ? 25.037 -14.747 -24.192 1.00 57.62 120 VAL A O 1
ATOM 993 N N . ASP A 1 121 ? 27.100 -13.950 -24.611 1.00 64.31 121 ASP A N 1
ATOM 994 C CA . ASP A 1 121 ? 27.709 -15.262 -24.844 1.00 64.31 121 ASP A CA 1
ATOM 995 C C . ASP A 1 121 ? 27.784 -16.083 -23.540 1.00 64.31 121 ASP A C 1
ATOM 997 O O . ASP A 1 121 ? 27.475 -17.279 -23.540 1.00 64.31 121 ASP A O 1
ATOM 1001 N N . ILE A 1 122 ? 28.076 -15.434 -22.404 1.00 62.78 122 ILE A N 1
ATOM 1002 C CA . ILE A 1 122 ? 28.041 -16.057 -21.070 1.00 62.78 122 ILE A CA 1
ATOM 1003 C C . ILE A 1 122 ? 26.615 -16.498 -20.705 1.00 62.78 122 ILE A C 1
ATOM 1005 O O . ILE A 1 122 ? 26.407 -17.642 -20.298 1.00 62.78 122 ILE A O 1
ATOM 1009 N N . GLU A 1 123 ? 25.613 -15.644 -20.900 1.00 55.28 123 GLU A N 1
ATOM 1010 C CA . GLU A 1 123 ? 24.227 -15.942 -20.519 1.00 55.28 123 GLU A CA 1
ATOM 1011 C C . GLU A 1 123 ? 23.611 -17.074 -21.363 1.00 55.28 123 GLU A C 1
ATOM 1013 O O . GLU A 1 123 ? 22.859 -17.909 -20.851 1.00 55.28 123 GLU A O 1
ATOM 1018 N N . LYS A 1 124 ? 23.977 -17.175 -22.649 1.00 56.84 124 LYS A N 1
ATOM 1019 C CA . LYS A 1 124 ? 23.601 -18.321 -23.496 1.00 56.84 124 LYS A CA 1
ATOM 1020 C C . LYS A 1 124 ? 24.243 -19.622 -23.016 1.00 56.84 124 LYS A C 1
ATOM 1022 O O . LYS A 1 124 ? 23.545 -20.628 -22.904 1.00 56.84 124 LYS A O 1
ATOM 1027 N N . SER A 1 125 ? 25.528 -19.592 -22.661 1.00 55.25 125 SER A N 1
ATOM 1028 C CA . SER A 1 125 ? 26.241 -20.778 -22.166 1.00 55.25 125 SER A CA 1
ATOM 1029 C C . SER A 1 125 ? 25.721 -21.282 -20.808 1.00 55.25 125 SER A C 1
ATOM 1031 O O . SER A 1 125 ? 25.665 -22.490 -20.568 1.00 55.25 125 SER A O 1
ATOM 1033 N N . ASN A 1 126 ? 25.233 -20.382 -19.946 1.00 52.69 126 ASN A N 1
ATOM 1034 C CA . ASN A 1 126 ? 24.594 -20.731 -18.671 1.00 52.69 126 ASN A CA 1
ATOM 1035 C C . ASN A 1 126 ? 23.192 -21.349 -18.837 1.00 52.69 126 ASN A C 1
ATOM 1037 O O . ASN A 1 126 ? 22.733 -22.092 -17.968 1.00 52.69 126 ASN A O 1
ATOM 1041 N N . LYS A 1 127 ? 22.489 -21.066 -19.941 1.00 47.94 127 LYS A N 1
ATOM 1042 C CA . LYS A 1 127 ? 21.200 -21.709 -20.261 1.00 47.94 127 LYS A CA 1
ATOM 1043 C C . LYS A 1 127 ? 21.359 -23.096 -20.878 1.00 47.94 127 LYS A C 1
ATOM 1045 O O . LYS A 1 127 ? 20.499 -23.945 -20.665 1.00 47.94 127 LYS A O 1
ATOM 1050 N N . GLU A 1 128 ? 22.442 -23.337 -21.610 1.00 49.31 128 GLU A N 1
ATOM 1051 C CA . GLU A 1 128 ? 22.738 -24.657 -22.184 1.00 49.31 128 GLU A CA 1
ATOM 1052 C C . GLU A 1 128 ? 23.232 -25.649 -21.120 1.00 49.31 128 GLU A C 1
ATOM 1054 O O . GLU A 1 128 ? 22.855 -26.814 -21.153 1.00 49.31 128 GLU A O 1
ATOM 1059 N N . SER A 1 129 ? 23.973 -25.177 -20.115 1.00 48.22 129 SER A N 1
ATOM 1060 C CA . SER A 1 129 ? 24.499 -26.004 -19.014 1.00 48.22 129 SER A CA 1
ATOM 1061 C C . SER A 1 129 ? 23.485 -26.354 -17.913 1.00 48.22 129 SER A C 1
ATOM 1063 O O . SER A 1 129 ? 23.745 -27.249 -17.118 1.00 48.22 129 SER A O 1
ATOM 1065 N N . ASN A 1 130 ? 22.324 -25.693 -17.866 1.00 46.09 130 ASN A N 1
ATOM 1066 C CA . ASN A 1 130 ? 21.228 -26.022 -16.939 1.00 46.09 130 ASN A CA 1
ATOM 1067 C C . ASN A 1 130 ? 20.167 -26.966 -17.548 1.00 46.09 130 ASN A C 1
ATOM 1069 O O . ASN A 1 130 ? 19.146 -27.225 -16.912 1.00 46.09 130 ASN A O 1
ATOM 1073 N N . ASN A 1 131 ? 20.387 -27.449 -18.778 1.00 46.69 131 ASN A N 1
ATOM 1074 C CA . ASN A 1 131 ? 19.516 -28.397 -19.488 1.00 46.69 131 ASN A CA 1
ATOM 1075 C C . ASN A 1 131 ? 20.176 -29.777 -19.731 1.00 46.69 131 ASN A C 1
ATOM 1077 O O . ASN A 1 131 ? 19.602 -30.592 -20.456 1.00 46.69 131 ASN A O 1
ATOM 1081 N N . GLU A 1 132 ? 21.339 -30.046 -19.123 1.00 39.41 132 GLU A N 1
ATOM 1082 C CA . GLU A 1 132 ? 21.946 -31.387 -18.975 1.00 39.41 132 GLU A CA 1
ATOM 1083 C C . GLU A 1 132 ? 21.782 -31.906 -17.539 1.00 39.41 132 GLU A C 1
ATOM 1085 O O . GLU A 1 132 ? 21.515 -33.122 -17.387 1.00 39.41 132 GLU A O 1
#

Sequence (132 aa):
MKEMMKEMGEFAKDAFKHVYSIHKNMMKLTSGEDELSEKQENWNFNVDKYNEWVMQHDPNPKSNSKKLRKKYKPEKLSKRDLADVTESIDRDLDLAIEAITDIEGTVNSYQDPDSFQSWVDIEKSNKESNNE

Mean predicted aligned error: 14.85 Å